Protein AF-A0A392QKX9-F1 (afdb_monomer_lite)

Secondary structure (DSSP, 8-state):
-----HHHHHHHHHHHHHHSGGGSHHHHHHHHHHHHHHHHHHHHHT--HHHHHHHHHHTS-TT-----

Foldseek 3Di:
DDDPPPPPVVVVVVVVLPPDPCNPPVNVVVVVVVLVVLQVVCVVVVHHSVVVVLVVQVVPDPPGDDDD

Structure (mmCIF, N/CA/C/O backbone):
data_AF-A0A392QKX9-F1
#
_entry.id   AF-A0A392QKX9-F1
#
loop_
_atom_site.group_PDB
_atom_site.id
_atom_site.type_symbol
_atom_site.label_atom_id
_atom_site.label_alt_id
_atom_site.label_comp_id
_atom_site.label_asym_id
_atom_site.label_entity_id
_atom_site.label_seq_id
_atom_site.pdbx_PDB_ins_code
_atom_site.Cartn_x
_atom_site.Cartn_y
_atom_site.Cartn_z
_atom_site.occupanc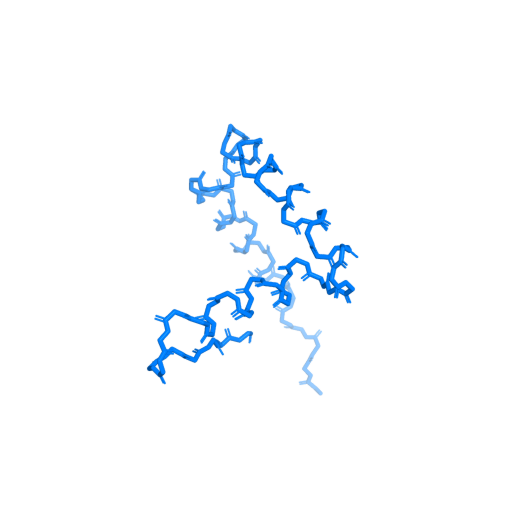y
_atom_site.B_iso_or_equiv
_atom_site.auth_seq_id
_atom_site.auth_comp_id
_atom_site.auth_asym_id
_atom_site.auth_atom_id
_atom_site.pdbx_PDB_model_num
ATOM 1 N N . MET A 1 1 ? 19.512 -15.798 21.160 1.00 40.84 1 MET A N 1
ATOM 2 C CA . MET A 1 1 ? 20.420 -16.553 20.271 1.00 40.84 1 MET A CA 1
ATOM 3 C C . MET A 1 1 ? 19.784 -16.708 18.882 1.00 40.84 1 MET A C 1
ATOM 5 O O . MET A 1 1 ? 19.512 -17.814 18.454 1.00 40.84 1 MET A O 1
ATOM 9 N N . CYS A 1 2 ? 19.474 -15.597 18.197 1.00 44.03 2 CYS A N 1
ATOM 10 C CA . CYS A 1 2 ? 18.880 -15.616 16.851 1.00 44.03 2 CYS A CA 1
ATOM 11 C C . CYS A 1 2 ? 19.171 -14.273 16.153 1.00 44.03 2 CYS A C 1
ATOM 13 O O . CYS A 1 2 ? 18.325 -13.387 16.103 1.00 44.03 2 CYS A O 1
ATOM 15 N N . ARG A 1 3 ? 20.430 -14.046 15.756 1.00 49.97 3 ARG A N 1
ATOM 16 C CA . ARG A 1 3 ? 20.872 -12.773 15.150 1.00 49.97 3 ARG A CA 1
ATOM 17 C C . ARG A 1 3 ? 21.769 -12.976 13.911 1.00 49.97 3 ARG A C 1
ATOM 19 O O . ARG A 1 3 ? 22.512 -12.076 13.544 1.00 49.97 3 ARG A O 1
ATOM 26 N N . GLN A 1 4 ? 21.670 -14.136 13.249 1.00 53.25 4 GLN A N 1
ATOM 27 C CA . GLN A 1 4 ? 22.425 -14.476 12.029 1.00 53.25 4 GLN A CA 1
ATOM 28 C C . GLN A 1 4 ? 21.565 -15.213 10.973 1.00 53.25 4 GLN A C 1
ATOM 30 O O . GLN A 1 4 ? 21.908 -16.303 10.536 1.00 53.25 4 GLN A O 1
ATOM 35 N N . LEU A 1 5 ? 20.449 -14.625 10.524 1.00 55.72 5 LEU A N 1
ATOM 36 C CA . LEU A 1 5 ? 19.716 -15.109 9.330 1.00 55.72 5 LEU A CA 1
ATOM 37 C C . LEU A 1 5 ? 19.647 -14.073 8.184 1.00 55.72 5 LEU A C 1
ATOM 39 O O . LEU A 1 5 ? 18.867 -14.220 7.252 1.00 55.72 5 LEU A O 1
ATOM 43 N N . ALA A 1 6 ? 20.462 -13.017 8.224 1.00 61.16 6 ALA A N 1
ATOM 44 C CA . ALA A 1 6 ? 20.278 -11.835 7.372 1.00 61.16 6 ALA A CA 1
ATOM 45 C C . ALA A 1 6 ? 20.769 -11.891 5.896 1.00 61.16 6 ALA A C 1
ATOM 47 O O . ALA A 1 6 ? 20.196 -11.151 5.093 1.00 61.16 6 ALA A O 1
ATOM 48 N N . PRO A 1 7 ? 21.769 -12.696 5.464 1.00 58.47 7 PRO A N 1
ATOM 49 C CA . PRO A 1 7 ? 22.279 -12.544 4.091 1.00 58.47 7 PRO A CA 1
ATOM 50 C C . PRO A 1 7 ? 21.376 -13.148 3.007 1.00 58.47 7 PRO A C 1
ATOM 52 O O . PRO A 1 7 ? 21.164 -12.543 1.961 1.00 58.47 7 PRO A O 1
ATOM 55 N N . TRP A 1 8 ? 20.822 -14.335 3.259 1.00 53.97 8 TRP A N 1
ATOM 56 C CA . TRP A 1 8 ? 20.179 -15.149 2.221 1.00 53.97 8 TRP A CA 1
ATOM 57 C C . TRP A 1 8 ? 18.757 -14.682 1.885 1.00 53.97 8 TRP A C 1
ATOM 59 O O . TRP A 1 8 ? 18.357 -14.715 0.726 1.00 53.97 8 TRP A O 1
ATOM 69 N N . TYR A 1 9 ? 18.011 -14.175 2.874 1.00 58.22 9 TYR A N 1
ATOM 70 C CA . TYR A 1 9 ? 16.652 -13.656 2.664 1.00 58.22 9 TYR A CA 1
ATOM 71 C C . TYR A 1 9 ? 16.640 -12.369 1.823 1.00 58.22 9 TYR A C 1
ATOM 73 O O . TYR A 1 9 ? 15.757 -12.163 0.995 1.00 58.22 9 TYR A O 1
ATOM 81 N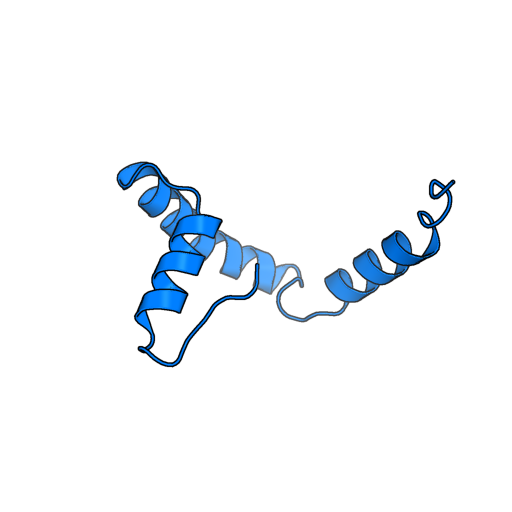 N . SER A 1 10 ? 17.652 -11.518 2.004 1.00 61.31 10 SER A N 1
ATOM 82 C CA . SER A 1 10 ? 17.712 -10.196 1.372 1.00 61.31 10 SER A CA 1
ATOM 83 C C . SER A 1 10 ? 18.023 -10.272 -0.127 1.00 61.31 10 SER A C 1
ATOM 85 O O . SER A 1 10 ? 17.471 -9.498 -0.904 1.00 61.31 10 SER A O 1
ATOM 87 N N . ILE A 1 11 ? 18.873 -11.221 -0.541 1.00 64.19 11 ILE A N 1
ATOM 88 C CA . ILE A 1 11 ? 19.240 -11.424 -1.953 1.00 64.19 11 ILE A CA 1
ATOM 89 C C . ILE A 1 11 ? 18.052 -12.011 -2.732 1.00 64.19 11 ILE A C 1
ATOM 91 O O . ILE A 1 11 ? 17.668 -11.463 -3.763 1.00 64.19 11 ILE A O 1
ATOM 95 N N . LEU A 1 12 ? 17.398 -13.042 -2.183 1.00 64.00 12 LEU A N 1
ATOM 96 C CA . LEU A 1 12 ? 16.204 -13.650 -2.784 1.00 64.00 12 LEU A CA 1
ATOM 97 C C . LEU A 1 12 ? 15.041 -12.655 -2.912 1.00 64.00 12 LEU A C 1
ATOM 99 O O . LEU A 1 12 ? 14.364 -12.627 -3.936 1.00 64.00 12 LEU A O 1
ATOM 103 N N . ALA A 1 13 ? 14.817 -11.800 -1.910 1.00 64.12 13 ALA A N 1
ATOM 104 C CA . ALA A 1 13 ? 13.749 -10.800 -1.965 1.00 64.12 13 ALA A CA 1
ATOM 105 C C . ALA A 1 13 ? 13.957 -9.763 -3.087 1.00 64.12 13 ALA A C 1
ATOM 107 O O . ALA A 1 13 ? 12.992 -9.361 -3.741 1.00 64.12 13 ALA A O 1
ATOM 108 N N . LEU A 1 14 ? 15.205 -9.346 -3.338 1.00 64.75 14 LEU A N 1
ATOM 109 C CA . LEU A 1 14 ? 15.521 -8.406 -4.417 1.00 64.75 14 LEU A CA 1
ATOM 110 C C . LEU A 1 14 ? 15.288 -9.035 -5.802 1.00 64.75 14 LEU A C 1
ATOM 112 O O . LEU A 1 14 ? 14.722 -8.392 -6.686 1.00 64.75 14 LEU A O 1
ATOM 116 N N . GLU A 1 15 ? 15.673 -10.302 -5.983 1.00 70.81 15 GLU A N 1
ATOM 117 C CA . GLU A 1 15 ? 15.451 -11.055 -7.227 1.00 70.81 15 GLU A CA 1
ATOM 118 C C . GLU A 1 15 ? 13.960 -11.310 -7.500 1.00 70.81 15 GLU A C 1
ATOM 120 O O . GLU A 1 15 ? 13.491 -11.156 -8.632 1.00 70.81 15 GLU A O 1
ATOM 125 N N . LEU A 1 16 ? 13.183 -11.639 -6.464 1.00 72.69 16 LEU A N 1
ATOM 126 C CA . LEU A 1 16 ? 11.735 -11.843 -6.576 1.00 72.69 16 LEU A CA 1
ATOM 127 C C . LEU A 1 16 ? 11.004 -10.556 -6.975 1.00 72.69 16 LEU A C 1
ATOM 129 O O . LEU A 1 16 ? 10.111 -10.587 -7.824 1.00 72.69 16 LEU A O 1
ATOM 133 N N . ASN A 1 17 ? 11.407 -9.410 -6.420 1.00 76.38 17 ASN A N 1
ATOM 134 C CA . ASN A 1 17 ? 10.829 -8.130 -6.818 1.00 76.38 17 ASN A CA 1
ATOM 135 C C . ASN A 1 17 ? 11.203 -7.769 -8.260 1.00 76.38 17 ASN A C 1
ATOM 137 O O . ASN A 1 17 ? 10.326 -7.406 -9.036 1.00 76.38 17 ASN A O 1
ATOM 141 N N . ASN A 1 18 ? 12.465 -7.933 -8.656 1.00 81.81 18 ASN A N 1
ATOM 142 C CA . ASN A 1 18 ? 12.917 -7.569 -10.003 1.00 81.81 18 ASN A CA 1
ATOM 143 C C . ASN A 1 18 ? 12.379 -8.483 -11.114 1.00 81.81 18 ASN A C 1
ATOM 145 O O . ASN A 1 18 ? 12.372 -8.080 -12.273 1.00 8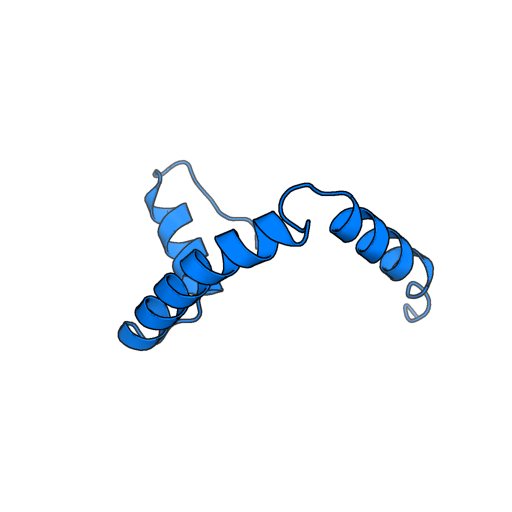1.81 18 ASN A O 1
ATOM 149 N N . SER A 1 19 ? 11.929 -9.697 -10.793 1.00 86.25 19 SER A N 1
ATOM 150 C CA . SER A 1 19 ? 11.364 -10.639 -11.771 1.00 86.25 19 SER A CA 1
ATOM 151 C C . SER A 1 19 ? 9.843 -10.538 -11.908 1.00 86.25 19 SER A C 1
ATOM 153 O O . SER A 1 19 ? 9.294 -10.889 -12.953 1.00 86.25 19 SER A O 1
ATOM 155 N N . HIS A 1 20 ? 9.129 -10.031 -10.897 1.00 89.81 20 HIS A N 1
ATOM 156 C CA . HIS A 1 20 ? 7.673 -9.976 -10.957 1.00 89.81 20 HIS A CA 1
ATOM 157 C C . HIS A 1 20 ? 7.198 -8.861 -11.920 1.00 89.81 20 HIS A C 1
ATOM 159 O O . HIS A 1 20 ? 7.559 -7.695 -11.743 1.00 89.81 20 HIS A O 1
ATOM 165 N N . PRO A 1 21 ? 6.289 -9.146 -12.881 1.00 91.81 21 PRO A N 1
ATOM 166 C CA . PRO A 1 21 ? 5.807 -8.159 -13.857 1.00 91.81 21 PRO A CA 1
ATOM 167 C C . PRO A 1 21 ? 5.285 -6.844 -13.252 1.00 91.81 21 PRO A C 1
ATOM 169 O O . PRO A 1 21 ? 5.550 -5.771 -13.784 1.00 91.81 21 PRO A O 1
ATOM 172 N N . ARG A 1 22 ? 4.581 -6.908 -12.111 1.00 88.81 22 ARG A N 1
ATOM 173 C CA . ARG A 1 22 ? 4.040 -5.743 -11.389 1.00 88.81 22 ARG A CA 1
ATOM 174 C C . ARG A 1 22 ? 5.092 -4.717 -10.937 1.00 88.81 22 ARG A C 1
ATOM 176 O O . ARG A 1 22 ? 4.720 -3.580 -10.666 1.00 88.81 22 ARG A O 1
ATOM 183 N N . PHE A 1 23 ? 6.358 -5.120 -10.836 1.00 90.00 23 PHE A N 1
ATOM 184 C CA . PHE A 1 23 ? 7.467 -4.279 -10.381 1.00 90.00 23 PHE A CA 1
ATOM 185 C C . PHE A 1 23 ? 8.436 -3.896 -11.514 1.00 90.00 23 PHE A C 1
ATOM 187 O O . PHE A 1 23 ? 9.472 -3.293 -11.257 1.00 90.00 23 PHE A O 1
ATOM 194 N N . GLN A 1 24 ? 8.101 -4.199 -12.773 1.00 91.19 24 GLN A N 1
ATOM 195 C CA . GLN A 1 24 ? 8.825 -3.661 -13.930 1.00 91.19 24 GLN A CA 1
ATOM 196 C C . GLN A 1 24 ? 8.543 -2.165 -14.086 1.00 91.19 24 GLN A C 1
ATOM 198 O O . GLN A 1 24 ? 7.435 -1.728 -13.780 1.00 91.19 24 GLN A O 1
ATOM 203 N N . ALA A 1 25 ? 9.508 -1.397 -14.601 1.00 89.25 25 ALA A N 1
ATOM 204 C CA . ALA A 1 25 ? 9.459 0.071 -14.646 1.00 89.25 25 ALA A CA 1
ATOM 205 C C . ALA A 1 25 ? 8.128 0.636 -15.185 1.00 89.25 25 ALA A C 1
ATOM 207 O O . ALA A 1 25 ? 7.464 1.408 -14.501 1.00 89.25 25 ALA A O 1
ATOM 208 N N . GLU A 1 26 ? 7.672 0.168 -16.351 1.00 92.31 26 GLU A N 1
ATOM 209 C CA . GLU A 1 26 ? 6.413 0.634 -16.951 1.00 92.31 26 GLU A CA 1
ATOM 210 C C . GLU A 1 26 ? 5.184 0.341 -16.065 1.00 92.31 26 GLU A C 1
ATOM 212 O O . GLU A 1 26 ? 4.263 1.153 -15.956 1.00 92.31 26 GLU A O 1
ATOM 217 N N . ASN A 1 27 ? 5.159 -0.820 -15.406 1.00 94.19 27 ASN A N 1
ATOM 218 C CA . ASN A 1 27 ? 4.062 -1.197 -14.516 1.00 94.19 27 ASN A CA 1
ATOM 219 C C . ASN A 1 27 ? 4.148 -0.474 -13.170 1.00 94.19 27 ASN A C 1
ATOM 221 O O . ASN A 1 27 ? 3.106 -0.142 -12.608 1.00 94.19 27 ASN A O 1
ATOM 225 N N . LEU A 1 28 ? 5.352 -0.181 -12.671 1.00 92.12 28 LEU A N 1
ATOM 226 C CA . LEU A 1 28 ? 5.547 0.662 -11.492 1.00 92.12 28 LEU A CA 1
ATOM 227 C C . LEU A 1 28 ? 4.978 2.061 -11.720 1.00 92.12 28 LEU A C 1
ATOM 229 O O . LEU A 1 28 ? 4.229 2.537 -10.870 1.00 92.12 28 LEU A O 1
ATOM 233 N N . ASP A 1 29 ? 5.250 2.679 -12.870 1.00 94.12 29 ASP A N 1
ATOM 234 C CA . ASP A 1 29 ? 4.720 4.006 -13.200 1.00 94.12 29 ASP A CA 1
ATOM 235 C C . ASP A 1 29 ? 3.185 4.002 -13.270 1.00 94.12 29 ASP A C 1
ATOM 237 O O . ASP A 1 29 ? 2.517 4.875 -12.707 1.00 94.12 29 ASP A O 1
ATOM 241 N N . LYS A 1 30 ? 2.593 2.971 -13.888 1.00 94.06 30 LYS A N 1
ATOM 242 C CA . LYS A 1 30 ? 1.131 2.788 -13.917 1.00 94.06 30 LYS A CA 1
ATOM 243 C C . LYS A 1 30 ? 0.551 2.585 -12.513 1.00 94.06 30 LYS A C 1
ATOM 245 O O . LYS A 1 30 ? -0.446 3.220 -12.166 1.00 94.06 30 LYS A O 1
ATOM 250 N N . ASN A 1 31 ? 1.180 1.739 -11.698 1.00 93.94 31 ASN A N 1
ATOM 251 C CA . ASN A 1 31 ? 0.744 1.444 -10.333 1.00 93.94 31 ASN A CA 1
ATOM 252 C C . ASN A 1 31 ? 0.877 2.664 -9.413 1.00 93.94 31 ASN A C 1
ATOM 254 O O . ASN A 1 31 ? 0.025 2.866 -8.547 1.00 93.94 31 ASN A O 1
ATOM 258 N N . LYS A 1 32 ? 1.887 3.514 -9.628 1.00 94.88 32 LYS A N 1
ATOM 259 C CA . LYS A 1 32 ? 2.093 4.750 -8.868 1.00 94.88 32 LYS A CA 1
ATOM 260 C C . LYS A 1 32 ? 0.916 5.714 -9.013 1.00 94.88 32 LYS A C 1
ATOM 262 O O . LYS A 1 32 ? 0.407 6.201 -8.011 1.00 94.88 32 LYS A O 1
ATOM 267 N N . ASN A 1 33 ? 0.389 5.884 -10.227 1.00 94.88 33 ASN A N 1
ATOM 268 C CA . ASN A 1 33 ? -0.794 6.725 -10.457 1.00 94.88 33 ASN A CA 1
ATOM 269 C C . ASN A 1 33 ? -2.031 6.246 -9.676 1.00 94.88 33 ASN A C 1
ATOM 271 O O . ASN A 1 33 ? -2.869 7.050 -9.264 1.00 94.88 33 ASN A O 1
ATOM 275 N N . ILE A 1 34 ? -2.174 4.931 -9.494 1.00 95.06 34 ILE A N 1
ATOM 276 C CA . ILE A 1 34 ? -3.255 4.340 -8.695 1.00 95.06 34 ILE A CA 1
ATOM 277 C C . ILE A 1 34 ? -2.974 4.563 -7.206 1.00 95.06 34 ILE A C 1
ATOM 279 O O . ILE A 1 34 ? -3.864 4.993 -6.471 1.00 95.06 34 ILE A O 1
ATOM 283 N N . TYR A 1 35 ? -1.734 4.323 -6.776 1.00 96.31 35 TYR A N 1
ATOM 284 C CA . TYR A 1 35 ? -1.293 4.535 -5.401 1.00 96.31 35 TYR A CA 1
ATOM 285 C C . TYR A 1 35 ? -1.536 5.975 -4.935 1.00 96.31 35 TYR A C 1
ATOM 287 O O . TYR A 1 35 ? -2.116 6.163 -3.871 1.00 96.31 35 TYR A O 1
ATOM 295 N N . ASP A 1 36 ? -1.204 6.985 -5.741 1.00 97.31 36 ASP A N 1
ATOM 296 C CA . ASP A 1 36 ? -1.365 8.402 -5.378 1.00 97.31 36 ASP A CA 1
ATOM 297 C C . ASP A 1 36 ? -2.833 8.766 -5.073 1.00 97.31 36 ASP A C 1
ATOM 299 O O . ASP A 1 36 ? -3.140 9.561 -4.174 1.00 97.31 36 ASP A O 1
ATOM 303 N N . ARG A 1 37 ? -3.776 8.137 -5.786 1.00 96.94 37 ARG A N 1
ATOM 304 C CA . ARG A 1 37 ? -5.218 8.298 -5.540 1.00 96.94 37 ARG A CA 1
AT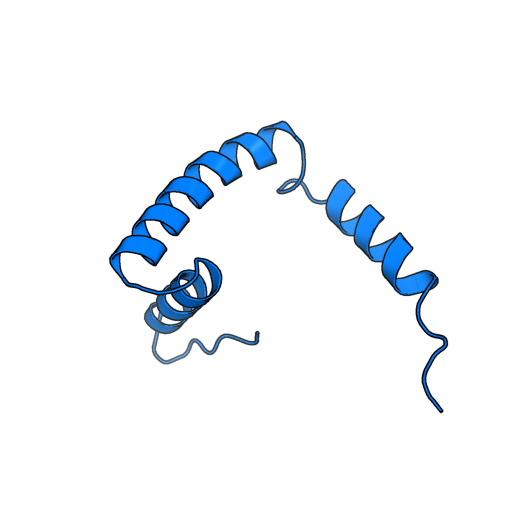OM 305 C C . ARG A 1 37 ? -5.641 7.636 -4.232 1.00 96.94 37 ARG A C 1
ATOM 307 O O . ARG A 1 37 ? -6.398 8.231 -3.467 1.00 96.94 37 ARG A O 1
ATOM 314 N N . ILE A 1 38 ? -5.143 6.428 -3.969 1.00 97.50 38 ILE A N 1
ATOM 315 C CA . ILE A 1 38 ? -5.398 5.698 -2.720 1.00 97.50 38 ILE A CA 1
ATOM 316 C C . ILE A 1 38 ? -4.795 6.461 -1.536 1.00 97.50 38 ILE A C 1
ATOM 318 O O . ILE A 1 38 ? -5.441 6.586 -0.501 1.00 97.50 38 ILE A O 1
ATOM 322 N N . GLU A 1 39 ? -3.602 7.035 -1.689 1.00 97.94 39 GLU A N 1
ATOM 323 C CA . GLU A 1 39 ? -2.955 7.842 -0.656 1.00 97.94 39 GLU A CA 1
ATOM 324 C C . GLU A 1 39 ? -3.759 9.102 -0.333 1.00 97.94 39 GLU A C 1
ATOM 326 O O . GLU A 1 39 ? -3.992 9.414 0.837 1.00 97.94 39 GLU A O 1
ATOM 331 N N . SER A 1 40 ? -4.252 9.793 -1.360 1.00 97.88 40 SER A N 1
ATOM 332 C CA . SER A 1 40 ? -5.132 10.952 -1.190 1.00 97.88 40 SER A CA 1
ATOM 333 C C . SER A 1 40 ? -6.431 10.583 -0.462 1.00 97.88 40 SER A C 1
ATOM 335 O O . SER A 1 40 ? -6.897 11.327 0.404 1.00 97.88 40 SER A O 1
ATOM 337 N N . LEU A 1 41 ? -6.999 9.411 -0.765 1.00 97.31 41 LEU A N 1
ATOM 338 C CA . LEU A 1 41 ? -8.183 8.895 -0.081 1.00 97.31 41 LEU A CA 1
ATOM 339 C C . LEU A 1 41 ? -7.882 8.513 1.377 1.00 97.31 41 LEU A C 1
ATOM 341 O O . LEU A 1 41 ? -8.644 8.878 2.270 1.00 97.31 41 LEU A O 1
ATOM 345 N N . GLY A 1 42 ? -6.750 7.856 1.636 1.00 97.56 42 GLY A N 1
ATOM 346 C CA . GLY A 1 42 ? -6.294 7.527 2.987 1.00 97.56 42 GLY A CA 1
ATOM 347 C C . GLY A 1 42 ? -6.125 8.778 3.849 1.00 97.56 42 GLY A C 1
ATOM 348 O O . GLY A 1 42 ? -6.673 8.851 4.947 1.00 97.56 42 GLY A O 1
ATOM 349 N N . LYS A 1 43 ? -5.494 9.828 3.303 1.00 97.50 43 LYS A N 1
ATOM 350 C CA . LYS A 1 43 ? -5.368 11.144 3.956 1.00 97.50 43 LYS A CA 1
ATOM 351 C C . LYS A 1 43 ? -6.728 11.749 4.311 1.00 97.50 43 LYS A C 1
ATOM 353 O O . LYS A 1 43 ? -6.901 12.226 5.428 1.00 97.50 43 LYS A O 1
ATOM 358 N N . LYS A 1 44 ? -7.710 11.685 3.401 1.00 97.44 44 LYS A N 1
ATOM 359 C CA . LYS A 1 44 ? -9.081 12.170 3.647 1.00 97.44 44 LYS A CA 1
ATOM 360 C C . LYS A 1 44 ? -9.766 11.445 4.813 1.00 97.44 44 LYS A C 1
ATOM 362 O O . LYS A 1 44 ? -10.553 12.061 5.524 1.00 97.44 44 LYS A O 1
ATOM 367 N N . HIS A 1 45 ? -9.476 10.159 5.000 1.00 95.31 45 HIS A N 1
ATOM 368 C CA . HIS A 1 45 ? -10.081 9.320 6.038 1.00 95.31 45 HIS A CA 1
ATOM 369 C C . HIS A 1 45 ? -9.187 9.098 7.270 1.00 95.31 45 HIS A C 1
ATOM 371 O O . HIS A 1 45 ? -9.580 8.367 8.175 1.00 95.31 45 HIS A O 1
ATOM 377 N N . GLY A 1 46 ? -8.010 9.731 7.334 1.00 97.19 46 GLY A N 1
ATOM 378 C CA . GLY A 1 46 ? -7.085 9.605 8.462 1.00 97.19 46 GLY A CA 1
ATOM 379 C C . GLY A 1 46 ? -6.457 8.215 8.617 1.00 97.19 46 GLY A C 1
ATOM 380 O O . GLY A 1 46 ? -6.106 7.835 9.730 1.00 97.19 46 GLY A O 1
ATOM 381 N N . CYS A 1 47 ? -6.320 7.449 7.532 1.00 97.06 47 CYS A N 1
ATOM 382 C CA . CYS A 1 47 ? -5.734 6.107 7.540 1.00 97.06 47 CYS A CA 1
ATOM 383 C C . CYS A 1 47 ? -4.601 5.959 6.514 1.00 97.06 47 CYS A C 1
ATOM 385 O O . CYS A 1 47 ? -4.457 6.753 5.581 1.00 97.06 47 CYS A O 1
ATOM 387 N N . THR A 1 48 ? -3.764 4.934 6.685 1.00 97.69 48 THR A N 1
ATOM 388 C CA . THR A 1 48 ? -2.696 4.629 5.725 1.00 97.69 48 THR A CA 1
ATOM 389 C C . THR A 1 48 ? -3.254 3.923 4.482 1.00 97.69 48 THR A C 1
ATOM 391 O O . THR A 1 48 ? -4.276 3.237 4.570 1.00 97.69 48 THR A O 1
ATOM 394 N N . PRO A 1 49 ? -2.569 3.999 3.324 1.00 96.94 49 PRO A N 1
ATOM 395 C CA . PRO A 1 49 ? -2.950 3.230 2.136 1.00 96.94 49 PRO A CA 1
ATOM 396 C C . PRO A 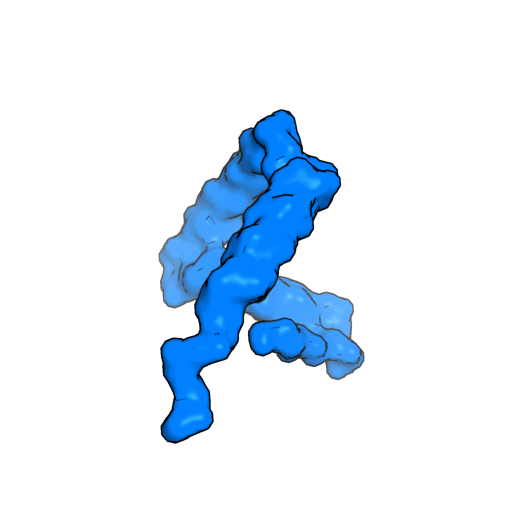1 49 ? -3.080 1.726 2.410 1.00 96.94 49 PRO A C 1
ATOM 398 O O . PRO A 1 49 ? -3.983 1.078 1.890 1.00 96.94 49 PRO A O 1
ATOM 401 N N . ALA A 1 50 ? -2.217 1.178 3.273 1.00 95.50 50 ALA A N 1
ATOM 402 C CA . ALA A 1 50 ? -2.271 -0.223 3.681 1.00 95.50 50 ALA A CA 1
ATOM 403 C C . ALA A 1 50 ? -3.538 -0.542 4.492 1.00 95.50 50 ALA A C 1
ATOM 405 O O . ALA A 1 50 ? -4.216 -1.524 4.209 1.00 95.50 50 ALA A O 1
ATOM 406 N N . GLN A 1 51 ? -3.904 0.306 5.459 1.00 96.12 51 GLN A N 1
ATOM 407 C CA . GLN A 1 51 ? -5.148 0.144 6.222 1.00 96.12 51 GLN A CA 1
ATOM 408 C C . GLN A 1 51 ? -6.382 0.242 5.322 1.00 96.12 51 GLN A C 1
ATOM 410 O O . GLN A 1 51 ? -7.312 -0.548 5.465 1.00 96.12 51 GLN A O 1
ATOM 415 N N . LEU A 1 52 ? -6.378 1.179 4.372 1.00 96.12 52 LEU A N 1
ATOM 416 C CA . LEU A 1 52 ? -7.453 1.334 3.398 1.00 96.12 52 LEU A CA 1
ATOM 417 C C . LEU A 1 52 ? -7.582 0.101 2.489 1.00 96.12 52 LEU A C 1
ATOM 419 O O . LEU A 1 52 ? -8.694 -0.361 2.244 1.00 96.12 52 LEU A O 1
ATOM 423 N N . ALA A 1 53 ? -6.461 -0.470 2.040 1.00 95.12 53 ALA A N 1
ATOM 424 C CA . ALA A 1 53 ? -6.455 -1.710 1.268 1.00 95.12 53 ALA A CA 1
ATOM 425 C C . ALA A 1 53 ? -7.020 -2.889 2.076 1.00 95.12 53 ALA A C 1
ATOM 427 O O . ALA A 1 53 ? -7.859 -3.630 1.569 1.00 95.12 53 ALA A O 1
ATOM 428 N N . LEU A 1 54 ? -6.626 -3.035 3.346 1.00 94.69 54 LEU A N 1
ATOM 429 C CA . LEU A 1 54 ? -7.157 -4.080 4.228 1.00 94.69 54 LEU A CA 1
ATOM 430 C C . LEU A 1 54 ? -8.663 -3.916 4.470 1.00 94.69 54 LEU A C 1
ATOM 432 O O . LEU A 1 54 ? -9.401 -4.895 4.401 1.00 94.69 54 LEU A O 1
ATOM 436 N N . ALA A 1 55 ? -9.131 -2.686 4.696 1.00 93.62 55 ALA A N 1
ATOM 437 C CA . ALA A 1 55 ? -10.554 -2.390 4.839 1.00 93.62 55 ALA A CA 1
ATOM 438 C C . ALA A 1 55 ? -11.347 -2.736 3.567 1.00 93.62 55 ALA A C 1
ATOM 440 O O . ALA A 1 55 ? -12.445 -3.281 3.660 1.00 93.62 55 ALA A O 1
ATOM 441 N N . TRP A 1 56 ? -10.781 -2.475 2.384 1.00 94.38 56 TRP A N 1
ATOM 442 C CA . TRP A 1 56 ? -11.389 -2.865 1.112 1.00 94.38 56 TRP A CA 1
ATOM 443 C C . TRP A 1 56 ? -11.467 -4.390 0.946 1.00 94.38 56 TRP A C 1
ATOM 445 O O . TRP A 1 56 ? -12.506 -4.896 0.521 1.00 94.38 56 TRP A O 1
ATOM 455 N N . VAL A 1 57 ? -10.409 -5.124 1.322 1.00 95.31 57 VAL A N 1
ATOM 456 C CA . VAL A 1 57 ? -10.390 -6.600 1.300 1.00 95.31 57 VAL A CA 1
ATOM 457 C C . VAL A 1 57 ? -11.460 -7.168 2.235 1.00 95.31 57 VAL A C 1
ATOM 459 O O . VAL A 1 57 ? -12.236 -8.023 1.823 1.00 95.31 57 VAL A O 1
ATOM 462 N N . LEU A 1 58 ? -11.559 -6.643 3.459 1.00 93.31 58 LEU A N 1
ATOM 463 C CA . LEU A 1 58 ? -12.579 -7.041 4.438 1.00 93.31 58 LEU A CA 1
ATOM 464 C C . LEU A 1 58 ? -14.015 -6.789 3.954 1.00 93.31 58 LEU A C 1
ATOM 466 O O . LEU A 1 58 ? -14.939 -7.452 4.412 1.00 93.31 58 LEU A O 1
ATOM 470 N N . GLN A 1 59 ? -14.221 -5.841 3.037 1.00 93.88 59 GLN A N 1
ATOM 471 C CA . GLN A 1 59 ? -15.536 -5.562 2.455 1.00 93.88 59 GLN A CA 1
ATOM 472 C C . GLN A 1 59 ? -15.910 -6.480 1.281 1.00 93.88 59 GLN A C 1
ATOM 474 O O . GLN A 1 59 ? -17.043 -6.393 0.812 1.00 93.88 59 GLN A O 1
ATOM 479 N N . GLN A 1 60 ? -15.014 -7.351 0.799 1.00 95.25 60 GLN A N 1
ATOM 480 C CA . GLN A 1 60 ? -15.306 -8.211 -0.359 1.00 95.25 60 GLN A CA 1
ATOM 481 C C . GLN A 1 60 ? -16.293 -9.350 -0.050 1.00 95.25 60 GLN A C 1
ATOM 483 O O . GLN A 1 60 ? -16.916 -9.870 -0.971 1.00 95.25 60 GLN A O 1
ATOM 488 N N . GLY A 1 61 ? -16.471 -9.724 1.219 1.00 92.56 61 GLY A N 1
ATOM 489 C CA . GLY A 1 61 ? -17.377 -10.796 1.628 1.00 92.56 61 GLY A CA 1
ATOM 490 C C . GLY A 1 61 ? -17.190 -11.176 3.094 1.00 92.56 61 GLY A C 1
ATOM 491 O O . GLY A 1 61 ? -16.174 -10.849 3.702 1.00 92.56 61 GLY A O 1
ATOM 492 N N . GLN A 1 62 ? -18.172 -11.868 3.678 1.00 90.12 62 GLN A N 1
ATOM 493 C CA . GLN A 1 62 ? -18.081 -12.356 5.066 1.00 90.12 62 GLN A CA 1
ATOM 494 C C . GLN A 1 62 ? -17.110 -13.538 5.228 1.00 90.12 62 GLN A C 1
ATOM 496 O O . G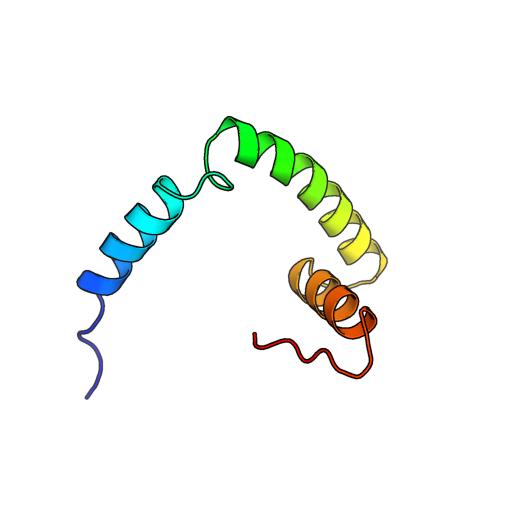LN A 1 62 ? -16.742 -13.895 6.343 1.00 90.12 62 GLN A O 1
ATOM 501 N N . ASP A 1 63 ? -16.701 -14.138 4.117 1.00 93.69 63 ASP A N 1
ATOM 502 C CA . ASP A 1 63 ? -15.765 -15.251 3.992 1.00 93.69 63 ASP A CA 1
ATOM 503 C C . ASP A 1 63 ? -14.311 -14.801 3.756 1.00 93.69 63 ASP A C 1
ATOM 505 O O . ASP A 1 63 ? -13.415 -15.635 3.625 1.00 93.69 63 ASP A O 1
ATOM 509 N N . VAL A 1 64 ? -14.051 -13.489 3.733 1.00 92.38 64 VAL A N 1
ATOM 510 C CA . VAL A 1 64 ? -12.723 -12.925 3.470 1.00 92.38 64 VAL A CA 1
ATOM 511 C C . VAL A 1 64 ? -12.064 -12.456 4.766 1.00 92.38 64 VAL A C 1
ATOM 513 O O . VAL A 1 64 ? -12.541 -11.542 5.436 1.00 92.38 64 VAL A O 1
ATOM 516 N N . VAL A 1 65 ? -10.907 -13.043 5.091 1.00 89.06 65 VAL A N 1
ATOM 517 C CA . VAL A 1 65 ? -10.062 -12.633 6.223 1.00 89.06 65 VAL A CA 1
ATOM 518 C C . VAL A 1 65 ? -8.652 -12.317 5.708 1.00 89.06 65 VAL A C 1
ATOM 520 O O . VAL A 1 65 ? -7.969 -13.224 5.228 1.00 89.06 65 VAL A O 1
ATOM 523 N N . PRO A 1 66 ? -8.184 -11.055 5.770 1.00 85.69 66 PRO A N 1
ATOM 524 C CA . PRO A 1 66 ? -6.831 -10.708 5.357 1.00 85.69 66 PRO A CA 1
ATOM 525 C C . PRO A 1 66 ? -5.801 -11.236 6.366 1.00 85.69 66 PRO A C 1
ATOM 527 O O . PRO A 1 66 ? -6.003 -11.129 7.574 1.00 85.69 66 PRO A O 1
ATOM 530 N N . ILE A 1 67 ? -4.679 -11.758 5.865 1.00 89.25 67 ILE A N 1
ATOM 531 C CA . ILE A 1 67 ? -3.507 -12.159 6.660 1.00 89.25 67 ILE A CA 1
ATOM 532 C C . ILE A 1 67 ? -2.409 -11.117 6.398 1.00 89.25 67 ILE A C 1
ATOM 534 O O . ILE A 1 67 ? -1.853 -11.125 5.296 1.00 89.25 67 ILE A O 1
ATOM 538 N N . PRO A 1 68 ? -2.157 -10.185 7.335 1.00 76.25 68 PRO A N 1
ATOM 539 C CA . PRO A 1 68 ? -1.150 -9.135 7.182 1.00 76.25 68 PRO A CA 1
ATOM 540 C C . PRO A 1 68 ? 0.275 -9.622 7.461 1.00 76.25 68 PRO A C 1
ATOM 542 O O . PRO A 1 68 ? 0.447 -10.480 8.358 1.00 76.25 68 PRO A O 1
#

InterPro domains:
  IPR023210 NADP-dependent oxidoreductase domain [PF00248] (20-68)
  IPR036812 NAD(P)-dependent oxidoreductase domain superfamily [G3DSA:3.20.20.100] (6-68)
  IPR036812 NAD(P)-dependent oxidoreductase domain superfamily [SSF51430] (18-68)
  IPR050791 Aldo/Keto Reductase [PTHR43625] (16-68)

Organism: NCBI:txid97028

pLDDT: mean 84.98, std 15.78, range [40.84, 97.94]

Radius of gyration: 16.44 Å; chains: 1; bounding box: 40×29×37 Å

Sequence (68 aa):
MCRQLAPWYSILALELNNSHPRFQAENLDKNKNIYDRIESLGKKHGCTPAQLALAWVLQQGQDVVPIP